Protein AF-A0A4S2H272-F1 (afdb_monomer)

Radius of 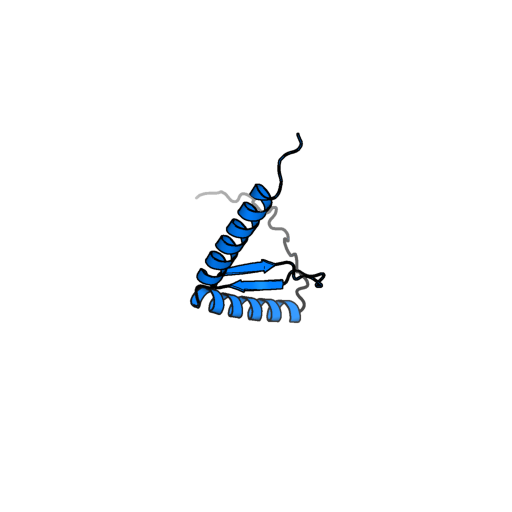gyration: 25.79 Å; Cα contacts (8 Å, |Δi|>4): 40; chains: 1; bounding box: 41×43×87 Å

Solvent-accessible surface area (backbone atoms only — not comparable to full-atom values): 5745 Å² total; per-residue (Å²): 139,86,89,78,92,72,88,81,88,74,87,87,73,74,90,71,75,75,67,85,66,51,75,69,52,56,55,50,49,52,57,50,50,54,54,44,53,55,32,55,75,70,58,33,52,71,45,78,41,77,47,91,93,48,99,53,70,42,82,48,70,41,45,63,67,56,51,52,49,53,51,52,50,52,50,54,50,49,52,52,52,56,71,71,50,78,72,92,126

Foldseek 3Di:
DDDDPDDPPDPPPDPPPPPPCPPVNVVVVVVVVVVVVVLVVVQWDWDFDDDVPDPGTDIDTHHPVVVVVVVVVVVVVVVVVVVVDDPDD

Mean predicted aligned error: 15.1 Å

Secondary structure (DSSP, 8-state):
---------SS-----------HHHHHHHHHHHHHHHHHHHTTPEEEEEE-TT-SSEEEEEE-HHHHHHHHHHHHHHHHHHHHHSPPP-

Sequence (89 aa):
MRLLLSVTAGIFGALSLAACTTPNDAEREARLQERLAMADEAGLVCSYEQIMGSLRRERVCRSPDEIARAREEAFRETDRIQRATPGPR

Structure (mmCIF, N/CA/C/O backbone):
data_AF-A0A4S2H272-F1
#
_entry.id   AF-A0A4S2H272-F1
#
loop_
_atom_site.group_PDB
_atom_site.id
_atom_site.type_symbol
_atom_site.label_atom_id
_atom_site.label_alt_id
_atom_site.label_comp_id
_atom_site.label_asym_id
_atom_site.label_entity_id
_atom_site.label_seq_id
_atom_site.pdbx_PDB_ins_code
_atom_site.Cartn_x
_atom_site.Cartn_y
_atom_site.Cartn_z
_atom_site.occupancy
_atom_site.B_iso_or_equiv
_atom_site.auth_seq_id
_atom_site.auth_comp_id
_atom_site.auth_asym_id
_atom_site.auth_atom_id
_atom_site.pdbx_PDB_model_num
ATOM 1 N N . MET A 1 1 ? -12.083 26.626 -54.262 1.00 39.22 1 MET A N 1
ATOM 2 C CA . MET A 1 1 ? -10.898 27.301 -53.690 1.00 39.22 1 MET A CA 1
ATOM 3 C C . MET A 1 1 ? -11.285 27.891 -52.341 1.00 39.22 1 MET A C 1
ATOM 5 O O . MET A 1 1 ? -12.060 28.834 -52.306 1.00 39.22 1 MET A O 1
ATOM 9 N N . ARG A 1 2 ? -10.856 27.257 -51.242 1.00 39.19 2 ARG A N 1
ATOM 10 C CA . ARG A 1 2 ? -11.142 27.663 -49.855 1.00 39.19 2 ARG A CA 1
ATOM 11 C C . ARG A 1 2 ? -9.900 28.358 -49.292 1.00 39.19 2 ARG A C 1
ATOM 13 O O . ARG A 1 2 ? -8.901 27.698 -49.035 1.00 39.19 2 ARG A O 1
ATOM 20 N N . LEU A 1 3 ? -9.977 29.677 -49.149 1.00 50.06 3 LEU A N 1
ATOM 21 C CA . LEU A 1 3 ? -9.061 30.489 -48.350 1.00 50.06 3 LEU A CA 1
ATOM 22 C C . LEU A 1 3 ? -9.526 30.433 -46.895 1.00 50.06 3 LEU A C 1
ATOM 24 O O . LEU A 1 3 ? -10.556 31.017 -46.590 1.00 50.06 3 LEU A O 1
ATOM 28 N N . LEU A 1 4 ? -8.776 29.749 -46.032 1.00 47.81 4 LEU A N 1
ATOM 29 C CA . LEU A 1 4 ? -8.794 29.909 -44.572 1.00 47.81 4 LEU A CA 1
ATOM 30 C C . LEU A 1 4 ? -7.392 29.539 -44.045 1.00 47.81 4 LEU A C 1
ATOM 32 O O . LEU A 1 4 ? -7.189 28.523 -43.390 1.00 47.81 4 LEU A O 1
ATOM 36 N N . LEU A 1 5 ? -6.396 30.360 -44.405 1.00 54.06 5 LEU A N 1
ATOM 37 C CA . LEU A 1 5 ? -5.189 30.527 -43.595 1.00 54.06 5 LEU A CA 1
ATOM 38 C C . LEU A 1 5 ? -5.554 31.512 -42.481 1.00 54.06 5 LEU A C 1
ATOM 40 O O . LEU A 1 5 ? -5.575 32.720 -42.700 1.00 54.06 5 LEU A O 1
ATOM 44 N N . SER A 1 6 ? -5.861 31.003 -41.295 1.00 49.62 6 SER A N 1
ATOM 45 C CA . SER A 1 6 ? -6.056 31.823 -40.101 1.00 49.62 6 SER A CA 1
ATOM 46 C C . SER A 1 6 ? -5.343 31.175 -38.920 1.00 49.62 6 SER A C 1
ATOM 48 O O . SER A 1 6 ? -5.878 30.293 -38.260 1.00 49.62 6 SER A O 1
ATOM 50 N N . VAL A 1 7 ? -4.094 31.602 -38.728 1.00 54.31 7 VAL A N 1
ATOM 51 C CA . VAL A 1 7 ? -3.554 32.074 -37.445 1.00 54.31 7 VAL A CA 1
ATOM 52 C C . VAL A 1 7 ? -4.073 31.333 -36.202 1.00 54.31 7 VAL A C 1
ATOM 54 O O . VAL A 1 7 ? -4.954 31.811 -35.499 1.00 54.31 7 VAL A O 1
ATOM 57 N N . THR A 1 8 ? -3.434 30.216 -35.865 1.00 55.69 8 THR A N 1
ATOM 58 C CA . THR A 1 8 ? -3.278 29.772 -34.467 1.00 55.69 8 THR A CA 1
ATOM 59 C C . THR A 1 8 ? -1.802 29.484 -34.203 1.00 55.69 8 THR A C 1
ATOM 61 O O . THR A 1 8 ? -1.409 28.411 -33.756 1.00 55.69 8 THR A O 1
ATOM 64 N N . ALA A 1 9 ? -0.961 30.461 -34.545 1.00 50.22 9 ALA A N 1
ATOM 65 C CA . ALA A 1 9 ? 0.376 30.601 -33.990 1.00 50.22 9 ALA A CA 1
ATOM 66 C C . ALA A 1 9 ? 0.226 31.392 -32.686 1.00 50.22 9 ALA A C 1
ATOM 68 O O . ALA A 1 9 ? 0.185 32.618 -32.689 1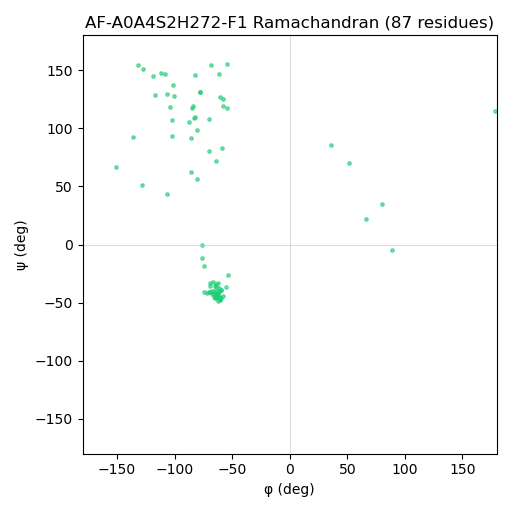.00 50.22 9 ALA A O 1
ATOM 69 N N . GLY A 1 10 ? 0.052 30.685 -31.576 1.00 50.03 10 GLY A N 1
ATOM 70 C CA . GLY A 1 10 ? -0.066 31.308 -30.267 1.00 50.03 10 GLY A CA 1
ATOM 71 C C . GLY A 1 10 ? -0.297 30.265 -29.188 1.00 50.03 10 GLY A C 1
ATOM 72 O O . GLY A 1 10 ? -1.355 29.652 -29.146 1.00 50.03 10 GLY A O 1
ATOM 73 N N . ILE A 1 11 ? 0.672 30.135 -28.279 1.00 55.66 11 ILE A N 1
ATOM 74 C CA . ILE A 1 11 ? 0.537 29.460 -26.976 1.00 55.66 11 ILE A CA 1
ATOM 75 C C . ILE A 1 11 ? 0.632 27.915 -27.004 1.00 55.66 11 ILE A C 1
ATOM 77 O O . ILE A 1 11 ? 0.056 27.228 -26.174 1.00 55.66 11 ILE A O 1
ATOM 81 N N . PHE A 1 12 ? 1.457 27.341 -27.882 1.00 49.06 12 PHE A N 1
ATOM 82 C CA . PHE A 1 12 ? 2.146 26.068 -27.577 1.00 49.06 12 PHE A CA 1
ATOM 83 C C . PHE A 1 12 ? 3.634 26.345 -27.314 1.00 49.06 12 PHE A C 1
ATOM 85 O O . PHE A 1 12 ? 4.540 25.702 -27.833 1.00 49.06 12 PHE A O 1
ATOM 92 N N . GLY A 1 13 ? 3.883 27.404 -26.541 1.00 47.31 13 GLY A N 1
ATOM 93 C CA . GLY A 1 13 ? 5.201 27.774 -26.053 1.00 47.31 13 GLY A CA 1
ATOM 94 C C . GLY A 1 13 ? 5.477 27.051 -24.744 1.00 47.31 13 GLY A C 1
ATOM 95 O O . GLY A 1 13 ? 4.934 27.424 -23.712 1.00 47.31 13 GLY A O 1
ATOM 96 N N . ALA A 1 14 ? 6.331 26.036 -24.821 1.00 52.75 14 ALA A N 1
ATOM 97 C CA . ALA A 1 14 ? 7.214 25.611 -23.744 1.00 52.75 14 ALA A CA 1
ATOM 98 C C . ALA A 1 14 ? 6.565 25.364 -22.364 1.00 52.75 14 ALA A C 1
ATOM 100 O O . ALA A 1 14 ? 6.927 26.001 -21.380 1.00 52.75 14 ALA A O 1
ATOM 101 N N . LEU A 1 15 ? 5.774 24.294 -22.238 1.00 50.91 15 LEU A N 1
ATOM 102 C CA . LEU A 1 15 ? 5.921 23.440 -21.050 1.00 50.91 15 LEU A CA 1
ATOM 103 C C . LEU A 1 15 ? 7.117 22.497 -21.260 1.00 50.91 15 LEU A C 1
ATOM 105 O O . LEU A 1 15 ? 7.012 21.280 -21.181 1.00 50.91 15 LEU A O 1
ATOM 109 N N . SER A 1 16 ? 8.285 23.082 -21.523 1.00 51.12 16 SER A N 1
ATOM 110 C CA . SER A 1 16 ? 9.567 22.410 -21.338 1.00 51.12 16 SER A CA 1
ATOM 111 C C . SER A 1 16 ? 9.967 22.603 -19.882 1.00 51.12 16 SER A C 1
ATOM 113 O O . SER A 1 16 ? 10.981 23.224 -19.575 1.00 51.12 16 SER A O 1
ATOM 115 N N . LEU A 1 17 ? 9.155 22.072 -18.965 1.00 53.22 17 LEU A N 1
ATOM 116 C CA . LEU A 1 17 ? 9.688 21.646 -17.681 1.00 53.22 17 LEU A CA 1
ATOM 117 C C . LEU A 1 17 ? 10.533 20.415 -17.997 1.00 53.22 17 LEU A C 1
ATOM 119 O O . LEU A 1 17 ? 10.090 19.279 -17.859 1.00 53.22 17 LEU A O 1
ATOM 123 N N . ALA A 1 18 ? 11.752 20.664 -18.478 1.00 52.66 18 ALA A N 1
ATOM 124 C CA . ALA A 1 18 ? 12.856 19.751 -18.281 1.00 52.66 18 ALA A CA 1
ATOM 125 C C . ALA A 1 18 ? 13.009 19.629 -16.763 1.00 52.66 18 ALA A C 1
ATOM 127 O O . ALA A 1 18 ? 13.759 20.363 -16.123 1.00 52.66 18 ALA A O 1
ATOM 128 N N . ALA A 1 19 ? 12.189 18.762 -16.174 1.00 53.88 19 ALA A N 1
ATOM 129 C CA . ALA A 1 19 ? 12.443 18.227 -14.866 1.00 53.88 19 ALA A CA 1
ATOM 130 C C . ALA A 1 19 ? 13.843 17.632 -14.973 1.00 53.88 19 ALA A C 1
ATOM 132 O O . ALA A 1 19 ? 14.087 16.752 -15.798 1.00 53.88 19 ALA A O 1
ATOM 133 N N . CYS A 1 20 ? 14.780 18.169 -14.201 1.00 52.97 20 CYS A N 1
ATOM 134 C CA . CYS A 1 20 ? 16.059 17.531 -13.963 1.00 52.97 20 CYS A CA 1
ATOM 135 C C . CYS A 1 20 ? 15.789 16.212 -13.223 1.00 52.97 20 CYS A C 1
ATOM 137 O O . CYS A 1 20 ? 16.019 16.116 -12.023 1.00 52.97 20 CYS A O 1
ATOM 139 N N . THR A 1 21 ? 15.239 15.209 -13.912 1.00 57.28 21 THR A N 1
ATOM 140 C CA . THR A 1 21 ? 15.228 13.833 -13.440 1.00 57.28 21 THR A CA 1
ATOM 141 C C . THR A 1 21 ? 16.672 13.398 -13.543 1.00 57.28 21 THR A C 1
ATOM 143 O O . THR A 1 21 ? 17.220 13.270 -14.644 1.00 57.28 21 THR A O 1
ATOM 146 N N . THR A 1 22 ? 17.343 13.261 -12.405 1.00 61.03 22 THR A N 1
ATOM 147 C CA . THR A 1 22 ? 18.667 12.657 -12.439 1.00 61.03 22 THR A CA 1
ATOM 148 C C . THR A 1 22 ? 18.501 11.230 -12.975 1.00 61.03 22 THR A C 1
ATOM 150 O O . THR A 1 22 ? 17.458 10.614 -12.742 1.00 61.03 22 THR A O 1
ATOM 153 N N . PRO A 1 23 ? 19.474 10.675 -13.717 1.00 62.22 23 PRO A N 1
ATOM 15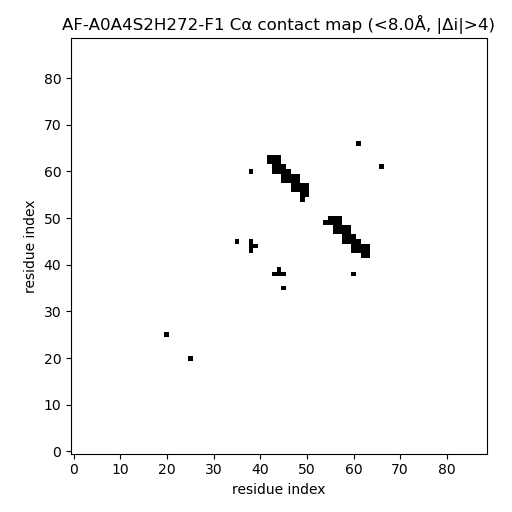4 C CA . PRO A 1 23 ? 19.352 9.321 -14.270 1.00 62.22 23 PRO A CA 1
ATOM 155 C C . PRO A 1 23 ? 19.023 8.266 -13.194 1.00 62.22 23 PRO A C 1
ATOM 157 O O . PRO A 1 23 ? 18.346 7.284 -13.478 1.00 62.22 23 PRO A O 1
ATOM 160 N N . ASN A 1 24 ? 19.405 8.523 -11.937 1.00 67.94 24 ASN A N 1
ATOM 161 C CA . ASN A 1 24 ? 19.059 7.695 -10.781 1.00 67.94 24 ASN A CA 1
ATOM 162 C C . ASN A 1 24 ? 17.562 7.682 -10.428 1.00 67.94 24 ASN A C 1
ATOM 164 O O . ASN A 1 24 ? 17.077 6.674 -9.914 1.00 67.94 24 ASN A O 1
ATOM 168 N N . ASP A 1 25 ? 16.825 8.770 -10.659 1.00 73.25 25 ASP A N 1
ATOM 169 C CA . ASP A 1 25 ? 15.400 8.838 -10.314 1.00 73.25 25 ASP A CA 1
ATOM 170 C C . ASP A 1 25 ? 14.561 8.016 -11.298 1.00 73.25 25 ASP A C 1
ATOM 172 O O . ASP A 1 25 ? 13.697 7.248 -10.877 1.00 73.25 25 ASP A O 1
ATOM 176 N N . ALA A 1 26 ? 14.894 8.078 -12.591 1.00 74.88 26 ALA A N 1
ATOM 177 C CA . ALA A 1 26 ? 14.219 7.304 -13.632 1.00 74.88 26 ALA A CA 1
ATOM 178 C C . ALA A 1 26 ? 14.393 5.785 -13.435 1.00 74.88 26 AL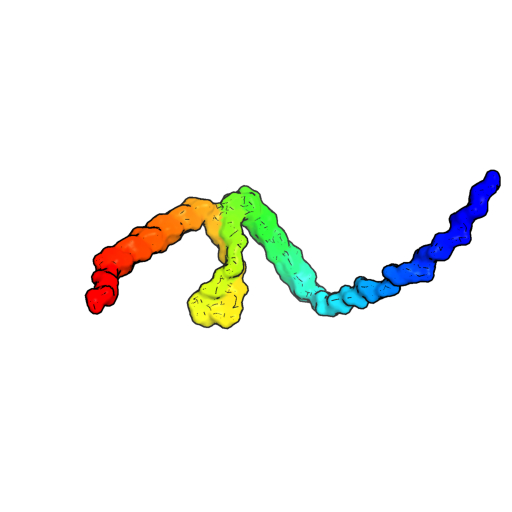A A C 1
ATOM 180 O O . ALA A 1 26 ? 13.425 5.027 -13.515 1.00 74.88 26 ALA A O 1
ATOM 181 N N . GLU A 1 27 ? 15.605 5.323 -13.108 1.00 76.69 27 GLU A N 1
ATOM 182 C CA . GLU A 1 27 ? 15.843 3.904 -12.802 1.00 76.69 27 GLU A CA 1
ATOM 183 C C . GLU A 1 27 ? 15.101 3.447 -11.541 1.00 76.69 27 GLU A C 1
ATOM 185 O O . GLU A 1 27 ? 14.628 2.309 -11.448 1.00 76.69 27 GLU A O 1
ATOM 190 N N . ARG A 1 28 ? 14.988 4.334 -10.549 1.00 76.50 28 ARG A N 1
ATOM 191 C CA . ARG A 1 28 ? 14.297 4.040 -9.296 1.00 76.50 28 ARG A CA 1
ATOM 192 C C . ARG A 1 28 ? 12.791 3.926 -9.497 1.00 76.50 28 ARG A C 1
ATOM 194 O O . ARG A 1 28 ? 12.181 3.026 -8.918 1.00 76.50 28 ARG A O 1
ATOM 201 N N . GLU A 1 29 ? 12.209 4.800 -10.311 1.00 78.94 29 GLU A N 1
ATOM 202 C CA . GLU A 1 29 ? 10.800 4.736 -10.698 1.00 78.94 29 GLU A CA 1
ATOM 203 C C . GLU A 1 29 ? 10.499 3.478 -11.514 1.00 78.94 29 GLU A C 1
ATOM 205 O O . GLU A 1 29 ? 9.537 2.782 -11.197 1.00 78.94 29 GLU A O 1
ATOM 210 N N . ALA A 1 30 ? 11.363 3.106 -12.463 1.00 79.31 30 ALA A N 1
ATOM 211 C CA . ALA A 1 30 ? 11.201 1.881 -13.247 1.00 79.31 30 ALA A CA 1
ATOM 212 C C . ALA A 1 30 ? 11.182 0.618 -12.364 1.00 79.31 30 ALA A C 1
ATOM 214 O O . ALA A 1 30 ? 10.277 -0.209 -12.476 1.00 79.31 30 ALA A O 1
ATOM 215 N N . ARG A 1 31 ? 12.118 0.499 -11.409 1.00 81.62 31 ARG A N 1
ATOM 216 C CA . ARG A 1 31 ? 12.134 -0.618 -10.440 1.00 81.62 31 ARG A CA 1
ATOM 217 C C . ARG A 1 31 ? 10.911 -0.621 -9.525 1.00 81.62 31 ARG A C 1
ATOM 219 O O . ARG A 1 31 ? 10.454 -1.680 -9.102 1.00 81.62 31 ARG A O 1
ATOM 226 N N . LEU A 1 32 ? 10.402 0.556 -9.164 1.00 80.00 32 LEU A N 1
ATOM 227 C CA . LEU A 1 32 ? 9.168 0.682 -8.388 1.00 80.00 32 LEU A CA 1
ATOM 228 C C . LEU A 1 32 ? 7.959 0.224 -9.201 1.00 80.00 32 LEU A C 1
ATOM 230 O O . LEU A 1 32 ? 7.116 -0.489 -8.669 1.00 80.00 32 LEU A O 1
ATOM 234 N N . GLN A 1 33 ? 7.892 0.604 -10.471 1.00 82.44 33 GLN A N 1
ATOM 235 C CA . GLN A 1 33 ? 6.800 0.250 -11.365 1.00 82.44 33 GLN A CA 1
ATOM 236 C C . GLN A 1 33 ? 6.758 -1.255 -11.641 1.00 82.44 33 GLN A C 1
ATOM 238 O O . GLN A 1 33 ? 5.688 -1.850 -11.587 1.00 82.44 33 GLN A O 1
ATOM 243 N N . GLU A 1 34 ? 7.915 -1.891 -11.824 1.00 84.44 34 GLU A N 1
ATOM 244 C CA . GLU A 1 34 ? 8.016 -3.347 -11.959 1.00 84.44 34 GLU A CA 1
ATOM 245 C C . GLU A 1 34 ? 7.523 -4.072 -10.695 1.00 84.44 34 GLU A C 1
ATOM 247 O O . GLU A 1 34 ? 6.712 -4.992 -10.771 1.00 84.44 34 GLU A O 1
ATOM 252 N N . ARG A 1 35 ? 7.933 -3.608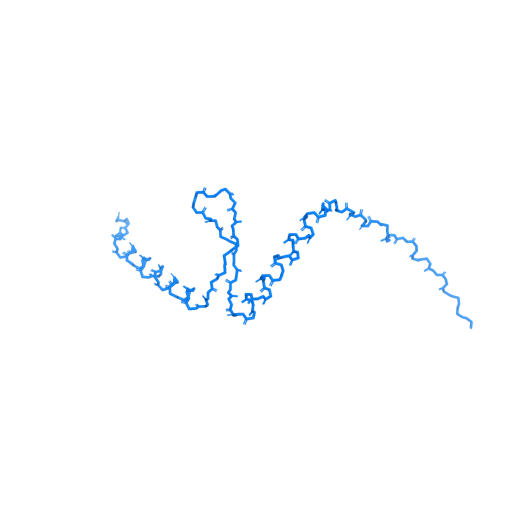 -9.507 1.00 82.12 35 ARG A N 1
ATOM 253 C CA . ARG A 1 35 ? 7.448 -4.164 -8.232 1.00 82.12 35 ARG A CA 1
ATOM 254 C C . ARG A 1 35 ? 5.942 -3.999 -8.048 1.00 82.12 35 ARG A C 1
ATOM 256 O O . ARG A 1 35 ? 5.323 -4.848 -7.417 1.00 82.12 35 ARG A O 1
ATOM 263 N N . LEU A 1 36 ? 5.369 -2.912 -8.560 1.00 81.06 36 LEU A N 1
ATOM 264 C CA . LEU A 1 36 ? 3.927 -2.682 -8.509 1.00 81.06 36 LEU A CA 1
ATOM 265 C C . LEU A 1 36 ? 3.180 -3.599 -9.461 1.00 81.06 36 LEU A C 1
ATOM 267 O O . LEU A 1 36 ? 2.194 -4.184 -9.043 1.00 81.06 36 LEU A O 1
ATOM 271 N N . ALA A 1 37 ? 3.695 -3.801 -10.672 1.00 83.19 37 ALA A N 1
ATOM 272 C CA . ALA A 1 37 ? 3.120 -4.761 -11.604 1.00 83.19 37 ALA A CA 1
ATOM 273 C C . ALA A 1 37 ? 3.084 -6.175 -10.997 1.00 83.19 37 ALA A C 1
ATOM 275 O O . ALA A 1 37 ? 2.043 -6.822 -11.022 1.00 83.19 37 ALA A O 1
ATOM 276 N N . MET A 1 38 ? 4.171 -6.613 -10.349 1.00 81.25 38 MET A N 1
ATOM 277 C CA . MET A 1 38 ? 4.189 -7.904 -9.646 1.00 81.25 38 MET A CA 1
ATOM 278 C C . MET A 1 38 ? 3.208 -7.953 -8.463 1.00 81.25 38 MET A C 1
ATOM 280 O O . MET A 1 38 ? 2.612 -8.993 -8.193 1.00 81.25 38 MET A O 1
ATOM 284 N N . ALA A 1 39 ? 3.048 -6.846 -7.730 1.00 83.50 39 ALA A N 1
ATOM 285 C CA . ALA A 1 39 ? 2.109 -6.767 -6.614 1.00 83.50 39 ALA A CA 1
ATOM 286 C C . ALA A 1 39 ? 0.649 -6.808 -7.091 1.00 83.50 39 ALA A C 1
ATOM 288 O O . ALA A 1 39 ? -0.160 -7.508 -6.486 1.00 83.50 39 ALA A O 1
ATOM 289 N N . ASP A 1 40 ? 0.337 -6.122 -8.191 1.00 80.62 40 ASP A N 1
ATOM 290 C CA . ASP A 1 40 ? -0.985 -6.119 -8.817 1.00 80.62 40 ASP A CA 1
ATOM 291 C C . ASP A 1 40 ? -1.331 -7.512 -9.369 1.00 80.62 40 ASP A C 1
ATOM 293 O O . ASP A 1 40 ? -2.433 -8.010 -9.139 1.00 80.62 40 ASP A O 1
ATOM 297 N N . GLU A 1 41 ? -0.376 -8.192 -10.017 1.00 83.31 41 GLU A N 1
ATOM 298 C CA . GLU A 1 41 ? -0.521 -9.590 -10.456 1.00 83.31 41 GLU A CA 1
ATOM 299 C C . GLU A 1 41 ? -0.749 -10.550 -9.279 1.00 83.31 41 GLU A C 1
ATOM 301 O O . GLU A 1 41 ? -1.553 -11.478 -9.373 1.00 83.31 41 GLU A O 1
ATOM 306 N N . ALA A 1 42 ? -0.087 -10.305 -8.147 1.00 82.44 42 ALA A N 1
ATOM 307 C CA . ALA A 1 42 ? -0.283 -11.054 -6.909 1.00 82.44 42 ALA A CA 1
ATOM 308 C C . ALA A 1 42 ? -1.576 -10.670 -6.156 1.00 82.44 42 ALA A C 1
ATOM 310 O O . ALA A 1 42 ? -1.855 -11.234 -5.095 1.00 82.44 42 ALA A O 1
ATOM 311 N N . GLY A 1 43 ? -2.365 -9.718 -6.670 1.00 85.50 43 GLY A N 1
ATOM 312 C CA . GLY A 1 43 ? -3.595 -9.237 -6.038 1.00 85.50 43 GLY A CA 1
ATOM 313 C C . GLY A 1 43 ? -3.361 -8.492 -4.720 1.00 85.50 43 GLY A C 1
ATOM 314 O O . GLY A 1 43 ? -4.258 -8.429 -3.878 1.00 85.50 43 GLY A O 1
ATOM 315 N N . LEU A 1 44 ? -2.156 -7.960 -4.509 1.00 89.62 44 LEU A N 1
ATOM 316 C CA . LEU A 1 44 ? -1.790 -7.193 -3.325 1.00 89.62 44 LEU A CA 1
ATOM 317 C C . LEU A 1 44 ? -2.244 -5.740 -3.471 1.00 89.62 44 LEU A C 1
ATOM 319 O O . LEU A 1 44 ? -2.195 -5.145 -4.541 1.00 89.62 44 LEU A O 1
ATOM 323 N N . VAL A 1 45 ? -2.627 -5.132 -2.354 1.00 88.50 45 VAL A N 1
ATOM 324 C CA . VAL A 1 45 ? -2.994 -3.719 -2.282 1.00 88.50 45 VAL A CA 1
ATOM 325 C C . VAL A 1 45 ? -1.840 -2.954 -1.646 1.00 88.50 45 VAL A C 1
ATOM 327 O O . VAL A 1 45 ? -1.470 -3.204 -0.498 1.00 88.50 45 VAL A O 1
ATOM 330 N N . CYS A 1 46 ? -1.265 -2.013 -2.395 1.00 88.75 46 CYS A N 1
ATOM 331 C CA . CYS A 1 46 ? -0.143 -1.195 -1.944 1.00 88.75 46 CYS A CA 1
ATOM 332 C C . CYS A 1 46 ? -0.588 0.202 -1.493 1.00 88.75 46 CYS A C 1
ATOM 334 O O . CYS A 1 46 ? -1.204 0.946 -2.255 1.00 88.75 46 CYS A O 1
ATOM 336 N N . SER A 1 47 ? -0.192 0.609 -0.287 1.00 88.25 47 SER A N 1
ATOM 337 C CA . SER A 1 47 ? -0.441 1.944 0.270 1.00 88.25 47 SER A CA 1
ATOM 338 C C . SER A 1 47 ? 0.822 2.567 0.859 1.00 88.25 47 SER A C 1
ATOM 340 O O . SER A 1 47 ? 1.757 1.877 1.257 1.00 88.25 47 SER A O 1
ATOM 342 N N . TYR A 1 48 ? 0.869 3.901 0.910 1.00 88.56 48 TYR A N 1
ATOM 343 C CA . TYR A 1 48 ? 1.927 4.619 1.622 1.00 88.56 48 TYR A CA 1
ATOM 344 C C . TYR A 1 48 ? 1.572 4.754 3.097 1.00 88.56 48 TYR A C 1
ATOM 346 O O . TYR A 1 48 ? 0.619 5.453 3.448 1.00 88.56 48 TYR A O 1
ATOM 354 N N . GLU A 1 49 ? 2.382 4.169 3.966 1.00 87.69 49 GLU A N 1
ATOM 355 C CA . GLU A 1 49 ? 2.175 4.180 5.410 1.00 87.69 49 GLU A CA 1
ATOM 356 C C . GLU A 1 49 ? 3.326 4.874 6.125 1.00 87.69 49 GLU A C 1
ATOM 358 O O . GLU A 1 49 ? 4.481 4.824 5.700 1.00 87.69 49 GLU A O 1
ATOM 363 N N . GLN A 1 50 ? 2.993 5.579 7.205 1.00 87.69 50 GLN A N 1
ATOM 364 C CA . GLN A 1 50 ? 3.994 6.151 8.093 1.00 87.69 50 GLN A CA 1
ATOM 365 C C . GLN A 1 50 ? 4.451 5.050 9.050 1.00 87.69 50 GLN A C 1
ATOM 367 O O . GLN A 1 50 ? 3.690 4.630 9.918 1.00 87.69 50 GLN A O 1
ATOM 372 N N . ILE A 1 51 ? 5.685 4.581 8.889 1.00 86.00 51 ILE A N 1
ATOM 373 C CA . ILE A 1 51 ? 6.265 3.597 9.803 1.00 86.00 51 ILE A CA 1
ATOM 374 C C . ILE A 1 51 ? 6.707 4.316 11.079 1.00 86.00 51 ILE A C 1
ATOM 3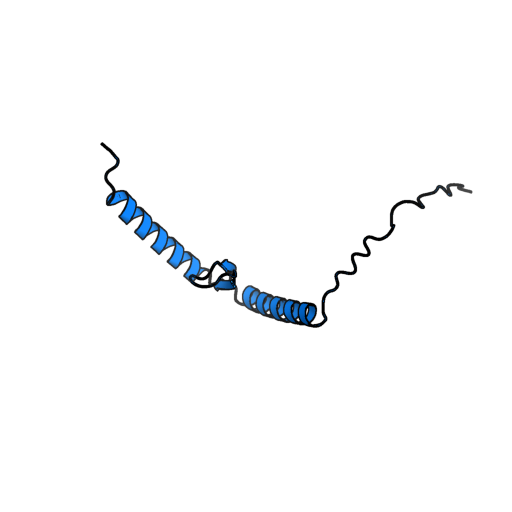76 O O . ILE A 1 51 ? 7.392 5.341 11.019 1.00 86.00 51 ILE A O 1
ATOM 380 N N . MET A 1 52 ? 6.329 3.780 12.241 1.00 84.62 52 MET A N 1
ATOM 381 C CA . MET A 1 52 ? 6.742 4.320 13.538 1.00 84.62 52 MET A CA 1
ATOM 382 C C . MET A 1 52 ? 8.271 4.340 13.643 1.00 84.62 52 MET A C 1
ATOM 384 O O . MET A 1 52 ? 8.928 3.322 13.450 1.00 84.62 52 MET A O 1
ATOM 388 N N . GLY A 1 53 ? 8.839 5.513 13.935 1.00 86.81 53 GLY A N 1
ATOM 389 C CA . GLY A 1 53 ? 10.291 5.719 13.991 1.00 86.81 53 GLY A CA 1
ATOM 390 C C . GLY A 1 53 ? 10.946 6.106 12.659 1.00 86.81 53 GLY A C 1
ATOM 391 O O . GLY A 1 53 ? 12.126 6.446 12.649 1.00 86.81 53 GLY A O 1
ATOM 392 N N . SER A 1 54 ? 10.199 6.130 11.550 1.00 86.44 54 SER A N 1
ATOM 393 C CA . SER A 1 54 ? 10.661 6.689 10.276 1.00 86.44 54 SER A CA 1
ATOM 394 C C . SER A 1 54 ? 10.071 8.081 10.061 1.00 86.44 54 SER A C 1
ATOM 396 O O . SER A 1 54 ? 8.882 8.307 10.281 1.00 86.44 54 SER A O 1
ATOM 398 N N . LEU A 1 55 ? 10.891 9.023 9.583 1.00 86.00 55 LEU A N 1
ATOM 399 C CA . LEU A 1 55 ? 10.421 10.337 9.118 1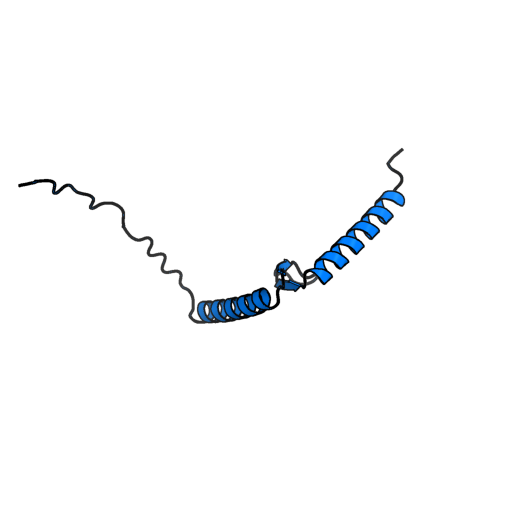.00 86.00 55 LEU A CA 1
ATOM 400 C C . LEU A 1 55 ? 9.766 10.260 7.734 1.00 86.00 55 LEU A C 1
ATOM 402 O O . LEU A 1 55 ? 9.146 11.223 7.287 1.00 86.00 55 LEU A O 1
ATOM 406 N N . ARG A 1 56 ? 9.907 9.131 7.034 1.00 85.19 56 ARG A N 1
ATOM 407 C CA . ARG A 1 56 ? 9.409 8.956 5.672 1.00 85.19 56 ARG A CA 1
ATOM 408 C C . ARG A 1 56 ? 8.260 7.963 5.643 1.00 85.19 56 ARG A C 1
ATOM 410 O O . ARG A 1 56 ? 8.232 6.994 6.395 1.00 85.19 56 ARG A O 1
ATOM 417 N N . ARG A 1 57 ? 7.338 8.204 4.714 1.00 87.00 57 ARG A N 1
ATOM 418 C CA . ARG A 1 57 ? 6.302 7.236 4.367 1.00 87.00 57 ARG A CA 1
ATOM 419 C C . ARG A 1 57 ? 6.906 6.175 3.467 1.00 87.00 57 ARG A C 1
ATOM 421 O O . ARG A 1 57 ? 7.562 6.498 2.475 1.00 87.00 57 ARG A O 1
ATOM 428 N N . GLU A 1 58 ? 6.662 4.925 3.810 1.00 85.06 58 GLU A N 1
ATOM 429 C CA . GLU A 1 58 ? 7.118 3.775 3.043 1.00 85.06 58 GLU A CA 1
ATOM 430 C C . GLU A 1 58 ? 5.926 3.128 2.351 1.00 85.06 58 GLU A C 1
ATOM 432 O O . GLU A 1 58 ? 4.796 3.179 2.840 1.00 85.06 58 GLU A O 1
ATOM 437 N N . ARG A 1 59 ? 6.163 2.571 1.163 1.00 84.69 59 ARG A N 1
ATOM 438 C CA . ARG A 1 59 ? 5.121 1.860 0.429 1.00 84.69 59 ARG A CA 1
ATOM 439 C C . ARG A 1 59 ? 5.069 0.428 0.948 1.00 84.69 59 ARG A C 1
ATOM 441 O O . ARG A 1 59 ? 6.056 -0.293 0.842 1.00 84.69 59 ARG A O 1
ATOM 448 N N . VAL A 1 60 ? 3.921 0.038 1.483 1.00 88.50 60 VAL A N 1
ATOM 449 C CA . VAL A 1 60 ? 3.664 -1.286 2.045 1.00 88.50 60 VAL A CA 1
ATOM 450 C C . VAL A 1 60 ? 2.563 -1.935 1.219 1.00 88.50 60 VAL A C 1
ATOM 452 O O . VAL A 1 60 ? 1.527 -1.320 0.980 1.00 88.50 60 VAL A O 1
ATOM 455 N N . CYS A 1 61 ? 2.801 -3.160 0.761 1.00 90.31 61 CYS A N 1
ATOM 456 C CA . CYS A 1 61 ? 1.820 -3.956 0.032 1.00 90.31 61 CYS A CA 1
ATOM 457 C C . CYS A 1 61 ? 1.318 -5.070 0.944 1.00 90.31 61 CYS A C 1
ATOM 459 O O . CYS A 1 61 ? 2.129 -5.770 1.550 1.00 90.31 61 CYS A O 1
ATOM 461 N N . ARG A 1 62 ? -0.002 -5.210 1.058 1.00 89.31 62 ARG A N 1
ATOM 462 C CA . ARG A 1 62 ? -0.652 -6.256 1.854 1.00 89.31 62 ARG A CA 1
ATOM 463 C C . ARG A 1 62 ? -1.663 -7.009 1.012 1.00 89.31 62 ARG A C 1
ATOM 465 O O . ARG A 1 62 ? -2.264 -6.448 0.098 1.00 89.31 62 ARG A O 1
ATOM 472 N N . SER A 1 63 ? -1.877 -8.268 1.351 1.00 90.12 63 SER A N 1
ATOM 473 C CA . SER A 1 63 ? -2.971 -9.047 0.781 1.00 90.12 63 SER A CA 1
ATOM 474 C C . SER A 1 63 ? -4.336 -8.522 1.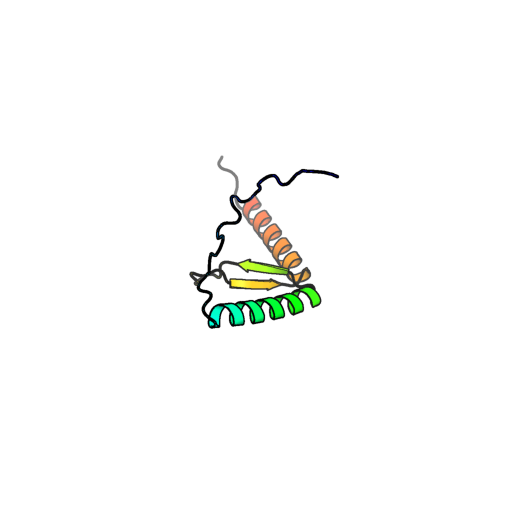258 1.00 90.12 63 SER A C 1
ATOM 476 O O . SER A 1 63 ? -4.442 -7.951 2.353 1.00 90.12 63 SER A O 1
ATOM 478 N N . PRO A 1 64 ? -5.411 -8.744 0.484 1.00 87.44 64 PRO A N 1
ATOM 479 C CA . PRO A 1 64 ? -6.771 -8.416 0.908 1.00 87.44 64 PRO A CA 1
ATOM 480 C C . PRO A 1 64 ? -7.156 -9.070 2.244 1.00 87.44 64 PRO A C 1
ATOM 482 O O . PRO A 1 64 ? -7.801 -8.433 3.077 1.00 87.44 64 PRO A O 1
ATOM 485 N N . ASP A 1 65 ? -6.697 -10.300 2.493 1.00 88.50 65 ASP A N 1
ATOM 486 C CA . ASP A 1 65 ? -6.965 -11.036 3.734 1.00 88.50 65 ASP A CA 1
ATOM 487 C C . ASP A 1 65 ? -6.258 -10.432 4.952 1.00 88.50 65 ASP A C 1
ATOM 489 O O . ASP A 1 65 ? -6.786 -10.442 6.065 1.00 88.50 65 ASP A O 1
ATOM 493 N N . GLU A 1 66 ? -5.046 -9.901 4.782 1.00 87.12 66 GLU A N 1
ATOM 494 C CA . GLU A 1 66 ? -4.355 -9.159 5.843 1.00 87.12 66 GLU A CA 1
ATOM 495 C C . GLU A 1 66 ? -5.066 -7.845 6.155 1.00 87.12 66 GLU A C 1
ATOM 497 O O . GLU A 1 66 ? -5.223 -7.497 7.324 1.00 87.12 66 GLU A O 1
ATOM 502 N N . ILE A 1 67 ? -5.550 -7.143 5.128 1.00 87.69 67 ILE A N 1
ATOM 503 C CA . ILE A 1 67 ? -6.324 -5.910 5.307 1.00 87.69 67 ILE A CA 1
ATOM 504 C C . ILE A 1 67 ? -7.633 -6.203 6.043 1.00 87.69 67 ILE A C 1
ATOM 506 O O . ILE A 1 67 ? -7.992 -5.478 6.973 1.00 87.69 67 ILE A O 1
ATOM 510 N N . ALA A 1 68 ? -8.337 -7.269 5.661 1.00 89.12 68 ALA A N 1
ATOM 511 C CA . ALA A 1 68 ? -9.577 -7.675 6.310 1.00 89.12 68 ALA A CA 1
ATOM 512 C C . ALA A 1 68 ? -9.356 -8.015 7.792 1.00 89.12 68 ALA A C 1
ATOM 514 O O . ALA A 1 68 ? -10.090 -7.515 8.646 1.00 89.12 68 ALA A O 1
ATOM 515 N N . ARG A 1 69 ? -8.308 -8.791 8.102 1.00 90.31 69 ARG A N 1
ATOM 516 C CA . ARG A 1 69 ? -7.937 -9.136 9.484 1.00 90.31 69 ARG A CA 1
ATOM 517 C C . ARG A 1 69 ? -7.566 -7.908 10.309 1.00 90.31 69 ARG A C 1
ATOM 519 O O . ARG A 1 69 ? -8.134 -7.712 11.379 1.00 90.31 69 ARG A O 1
ATOM 526 N N . ALA A 1 70 ? -6.701 -7.039 9.787 1.00 87.31 70 ALA A N 1
ATOM 527 C CA . ALA A 1 70 ? -6.310 -5.806 10.471 1.00 87.31 70 ALA A CA 1
ATOM 528 C C . ALA A 1 70 ? -7.518 -4.894 10.744 1.00 87.31 70 ALA A C 1
ATOM 530 O O . ALA A 1 70 ? -7.635 -4.297 11.813 1.00 87.31 70 ALA A O 1
ATOM 531 N N . ARG A 1 71 ? -8.459 -4.816 9.794 1.00 88.12 71 ARG A N 1
ATOM 532 C CA . ARG A 1 71 ? -9.706 -4.066 9.962 1.00 88.12 71 ARG A CA 1
ATOM 533 C C . ARG A 1 71 ? -10.568 -4.657 11.075 1.00 88.12 71 ARG A C 1
ATOM 535 O O . ARG A 1 71 ? -11.076 -3.905 11.901 1.00 88.12 71 ARG A O 1
ATOM 542 N N . GLU A 1 72 ? -10.744 -5.975 11.107 1.00 91.06 72 GLU A N 1
ATOM 543 C CA . GLU A 1 72 ? -11.534 -6.644 12.144 1.00 91.06 72 GLU A CA 1
ATOM 544 C C . GLU A 1 72 ? -10.924 -6.464 13.542 1.00 91.06 72 GLU A C 1
ATOM 546 O O . GLU A 1 72 ? -11.643 -6.161 14.496 1.00 91.06 72 GLU A O 1
ATOM 551 N N . GLU A 1 73 ? -9.602 -6.589 13.662 1.00 90.50 73 GLU A N 1
ATOM 552 C CA . GLU A 1 73 ? -8.874 -6.343 14.910 1.00 90.50 73 GLU A CA 1
ATOM 553 C C . GLU A 1 73 ? -9.054 -4.902 15.390 1.00 90.50 73 GLU A C 1
ATOM 555 O O . GLU A 1 73 ? -9.446 -4.690 16.540 1.00 90.50 73 GLU A O 1
ATOM 560 N N . ALA A 1 74 ? -8.886 -3.922 14.496 1.00 86.62 74 ALA A N 1
ATOM 561 C CA . ALA A 1 74 ? -9.107 -2.513 14.811 1.00 86.62 74 ALA A CA 1
ATOM 562 C C . ALA A 1 74 ? -10.554 -2.237 15.261 1.00 86.62 74 ALA A C 1
ATOM 564 O O . ALA A 1 74 ? -10.780 -1.473 16.203 1.00 86.62 74 ALA A O 1
ATOM 565 N N . PHE A 1 75 ? -11.550 -2.879 14.636 1.00 88.94 75 PHE A N 1
ATOM 566 C CA . PHE A 1 75 ? -12.947 -2.769 15.069 1.00 88.94 75 PHE A CA 1
ATOM 567 C C . PHE A 1 75 ? -13.172 -3.355 16.461 1.00 88.94 75 PHE A C 1
ATOM 569 O O . PHE A 1 75 ? -13.811 -2.706 17.290 1.00 88.94 75 PHE A O 1
ATOM 576 N N . ARG A 1 76 ? -12.642 -4.551 16.745 1.00 90.25 76 ARG A N 1
ATOM 577 C CA . ARG A 1 76 ? -12.764 -5.171 18.075 1.00 90.25 76 ARG A CA 1
ATOM 578 C C . ARG A 1 76 ? -12.080 -4.341 19.155 1.00 90.25 76 ARG A C 1
ATOM 580 O O . ARG A 1 76 ? -12.608 -4.223 20.258 1.00 90.25 76 ARG A O 1
ATOM 587 N N . GLU A 1 77 ? -10.916 -3.775 18.857 1.00 87.62 77 GLU A N 1
ATOM 588 C CA . GLU A 1 77 ? -10.203 -2.904 19.787 1.00 87.62 77 GLU A CA 1
ATOM 589 C C . GLU A 1 77 ? -10.985 -1.614 20.054 1.00 87.62 77 GLU A C 1
ATOM 591 O O . GLU A 1 77 ? -11.189 -1.243 21.210 1.00 87.62 77 GLU A O 1
ATOM 596 N N . THR A 1 78 ? -11.513 -0.983 19.004 1.00 86.38 78 THR A N 1
ATOM 597 C CA . THR A 1 78 ? -12.339 0.225 19.128 1.00 86.38 78 THR A CA 1
ATOM 598 C C . THR A 1 78 ? -13.600 -0.037 19.956 1.00 86.38 78 THR A C 1
ATOM 600 O O . THR A 1 78 ? -13.910 0.737 20.860 1.00 86.38 78 THR A O 1
ATOM 603 N N . ASP A 1 79 ? -14.304 -1.145 19.703 1.00 85.94 79 ASP A N 1
ATOM 604 C CA . ASP A 1 79 ? -15.482 -1.557 20.482 1.00 85.94 79 ASP A CA 1
ATOM 605 C C . ASP A 1 79 ? -15.125 -1.804 21.959 1.00 85.94 79 ASP A C 1
ATOM 607 O O . ASP A 1 79 ? -15.837 -1.349 22.858 1.00 85.94 79 ASP A O 1
ATOM 611 N N . ARG A 1 80 ? -13.974 -2.434 22.236 1.00 86.00 80 ARG A N 1
ATOM 612 C CA . ARG A 1 80 ? -13.472 -2.613 23.607 1.00 86.00 80 ARG A CA 1
ATOM 613 C C . ARG A 1 80 ? -13.227 -1.270 24.301 1.00 86.00 80 ARG A C 1
ATOM 615 O O . ARG A 1 80 ? -13.647 -1.108 25.445 1.00 86.00 80 ARG A O 1
ATOM 622 N N . ILE A 1 81 ? -12.571 -0.320 23.635 1.00 86.44 81 ILE A N 1
ATOM 623 C CA . ILE A 1 81 ? -12.272 1.009 24.194 1.00 86.44 81 ILE A CA 1
ATOM 624 C C . ILE A 1 81 ? -13.565 1.788 24.464 1.00 86.44 81 ILE A C 1
ATOM 626 O O . ILE A 1 81 ? -13.717 2.376 25.537 1.00 86.44 81 ILE A O 1
ATOM 630 N N . GLN A 1 82 ? -14.521 1.759 23.531 1.00 82.94 82 GLN A N 1
ATOM 631 C CA . GLN A 1 82 ? -15.804 2.447 23.690 1.00 82.94 82 GLN A CA 1
ATOM 632 C C . GLN A 1 82 ? -16.605 1.904 24.876 1.00 82.94 82 GLN A C 1
ATOM 634 O O . GLN A 1 82 ? -17.144 2.684 25.654 1.00 82.94 82 GLN A O 1
ATOM 639 N N . ARG A 1 83 ? -16.639 0.580 25.072 1.00 79.88 83 ARG A N 1
ATOM 640 C CA . ARG A 1 83 ? -17.300 -0.024 26.242 1.00 79.88 83 ARG A CA 1
ATOM 641 C C . ARG A 1 83 ? -16.565 0.257 27.551 1.00 79.88 83 ARG A C 1
ATOM 643 O O . ARG A 1 83 ? -17.206 0.370 28.591 1.00 79.88 83 ARG A O 1
ATOM 650 N N . ALA A 1 84 ? -15.237 0.348 27.509 1.00 76.00 84 ALA A N 1
ATOM 651 C CA . ALA A 1 84 ? -14.413 0.622 28.683 1.00 76.00 84 ALA A CA 1
ATOM 652 C C . ALA A 1 84 ? -14.477 2.088 29.143 1.00 76.00 84 ALA A C 1
ATOM 654 O O . ALA A 1 84 ? -14.140 2.370 30.291 1.00 76.00 84 ALA A O 1
ATOM 655 N N . THR A 1 85 ? -14.913 3.010 28.280 1.00 68.94 85 THR A N 1
ATOM 656 C CA . THR A 1 85 ? -14.986 4.441 28.593 1.00 68.94 85 THR A CA 1
ATOM 657 C C . THR A 1 85 ? -16.437 4.829 28.905 1.00 68.94 85 THR A C 1
ATOM 659 O O . THR A 1 85 ? -17.193 5.132 27.981 1.00 68.94 85 THR A O 1
ATOM 662 N N . PRO A 1 86 ? -16.882 4.828 30.178 1.00 62.91 86 PRO A N 1
ATOM 663 C CA . PRO A 1 86 ? -18.160 5.4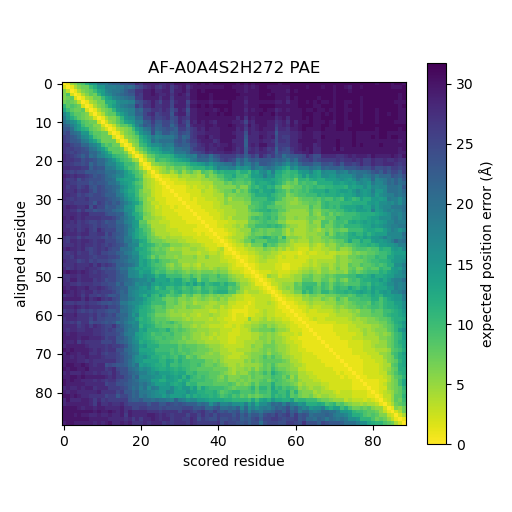39 30.521 1.00 62.91 86 PRO A CA 1
ATOM 664 C C . PRO A 1 86 ? -18.088 6.924 30.146 1.00 62.91 86 PRO A C 1
ATOM 666 O O . PRO A 1 86 ? -17.137 7.614 30.517 1.00 62.91 86 PRO A O 1
ATOM 669 N N . GLY A 1 87 ? -19.061 7.400 29.366 1.00 68.12 87 GLY A N 1
ATOM 670 C CA . GLY A 1 87 ? -19.129 8.802 28.951 1.00 68.12 87 GLY A CA 1
ATOM 671 C C . GLY A 1 87 ? -19.093 9.758 30.153 1.00 68.12 87 GLY A C 1
ATOM 672 O O . GLY A 1 87 ? -19.462 9.349 31.262 1.00 68.12 87 GLY A O 1
ATOM 673 N N . PRO A 1 88 ? -18.644 11.014 29.963 1.00 67.56 88 PRO A N 1
ATOM 674 C CA . PRO A 1 88 ? -18.628 11.993 31.043 1.00 67.56 88 PRO A CA 1
ATOM 675 C C . PRO A 1 88 ? -20.058 12.148 31.579 1.00 67.56 88 PRO A C 1
ATOM 677 O O . PRO A 1 88 ? -20.975 12.449 30.815 1.00 67.56 88 PRO A O 1
ATOM 680 N N . ARG A 1 89 ? -20.240 11.839 32.866 1.00 60.22 89 ARG A N 1
ATOM 681 C CA . ARG A 1 89 ? -21.487 12.079 33.601 1.00 60.22 89 ARG A CA 1
ATOM 682 C C . ARG A 1 89 ? -21.675 13.563 33.864 1.00 60.22 89 ARG A C 1
ATOM 684 O O . ARG A 1 89 ? -20.652 14.223 34.151 1.00 60.22 89 ARG A O 1
#

Organism: NCBI:txid2029849

pLDDT: mean 75.17, std 15.29, range [39.19, 91.06]

Nearest PDB structures (foldseek):
  5dym-assembly1_A-2  TM=4.070E-01  e=8.920E+00  Clostridioides difficile R20291
  5z7b-assembly1_A  TM=3.202E-01  e=4.899E+00  Corynebacterium glutamicum
  8iy5-assembly1_R  TM=3.622E-01  e=5.982E+00  Homo sapiens